Protein AF-A0A6G2D8R1-F1 (afdb_monomer)

Sequence (78 aa):
EGEIEFHDIRDVSDDEFKKLRGKVDVICGGFPCQAFSIAGRRLGFEDTRGTLFFEIARAAKQIQPRFLFLENVKGLLN

Mean predicted aligned error: 6.71 Å

Secondary structure (DSSP, 8-state):
------S-GGG--HHHHHTTTTT-SEEEEE--GGGTSTTTT--GGGSTTTTHHHHHHHHHHHH--SEEEEE--GGGG-

Structure (mmCIF, N/CA/C/O backbone):
data_AF-A0A6G2D8R1-F1
#
_entry.id   AF-A0A6G2D8R1-F1
#
loop_
_atom_site.group_PDB
_atom_site.id
_atom_site.type_symbol
_atom_site.label_atom_id
_atom_site.label_alt_id
_atom_site.label_comp_id
_atom_site.label_asym_id
_atom_site.label_entity_id
_atom_site.label_seq_id
_atom_site.pdbx_PDB_ins_code
_atom_site.Cartn_x
_atom_site.Cartn_y
_atom_site.Cartn_z
_atom_site.occupancy
_atom_site.B_iso_or_equiv
_atom_site.auth_seq_id
_atom_site.auth_comp_id
_atom_site.auth_asym_id
_atom_site.auth_atom_id
_atom_site.pdbx_PDB_model_num
ATOM 1 N N . GLU A 1 1 ? -16.868 13.891 0.838 1.00 54.72 1 GLU A N 1
ATOM 2 C CA . GLU A 1 1 ? -16.680 13.613 2.279 1.00 54.72 1 GLU A CA 1
ATOM 3 C C . GLU A 1 1 ? -16.260 12.164 2.439 1.00 54.72 1 GLU A C 1
ATOM 5 O O . GLU A 1 1 ? -16.861 11.315 1.796 1.00 54.72 1 GLU A O 1
ATOM 10 N N . GLY A 1 2 ? -15.229 11.889 3.242 1.00 83.50 2 GLY A N 1
ATOM 11 C CA . GLY A 1 2 ? -14.776 10.520 3.531 1.00 83.50 2 GLY A CA 1
ATOM 12 C C . GLY A 1 2 ? -13.493 10.064 2.828 1.00 83.50 2 GLY A C 1
ATOM 13 O O . GLY A 1 2 ? -13.057 8.945 3.074 1.00 83.50 2 GLY A O 1
ATOM 14 N N . GLU A 1 3 ? -12.863 10.906 2.006 1.00 86.81 3 GLU A N 1
ATOM 15 C CA . GLU A 1 3 ? -11.546 10.619 1.424 1.00 86.81 3 GLU A CA 1
ATOM 16 C C . GLU A 1 3 ? -10.430 11.187 2.308 1.00 86.81 3 GLU A C 1
ATOM 18 O O . GLU A 1 3 ? -10.526 12.313 2.800 1.00 86.81 3 GLU A O 1
ATOM 23 N N . ILE A 1 4 ? -9.383 10.388 2.521 1.00 90.44 4 ILE A N 1
ATOM 24 C CA . ILE A 1 4 ? -8.168 10.770 3.245 1.00 90.44 4 ILE A CA 1
ATOM 25 C C . ILE A 1 4 ? -7.001 10.591 2.278 1.00 90.44 4 ILE A C 1
ATOM 27 O O . ILE A 1 4 ? -6.827 9.507 1.720 1.00 90.44 4 ILE A O 1
ATOM 31 N N . GLU A 1 5 ? -6.198 11.635 2.102 1.00 92.94 5 GLU A N 1
ATOM 32 C CA . GLU A 1 5 ? -5.003 11.608 1.262 1.00 92.94 5 GLU A CA 1
ATOM 33 C C . GLU A 1 5 ? -3.745 11.675 2.133 1.00 92.94 5 GLU A C 1
ATOM 35 O O . GLU A 1 5 ? -3.633 12.521 3.018 1.00 92.94 5 GLU A O 1
ATOM 40 N N . PHE A 1 6 ? -2.796 10.774 1.871 1.00 91.69 6 PHE A N 1
ATOM 41 C CA . PHE A 1 6 ? -1.511 10.698 2.575 1.00 91.69 6 PHE A CA 1
ATOM 42 C C . PHE A 1 6 ? -0.306 11.069 1.691 1.00 91.69 6 PHE A C 1
ATOM 44 O O . PHE A 1 6 ? 0.828 11.035 2.158 1.00 91.69 6 PHE A O 1
ATOM 51 N N . HIS A 1 7 ? -0.539 11.419 0.422 1.00 93.38 7 HIS A N 1
ATOM 52 C CA . HIS A 1 7 ? 0.487 11.655 -0.598 1.00 93.38 7 HIS A CA 1
ATOM 53 C C . HIS A 1 7 ? 1.446 10.463 -0.792 1.00 93.38 7 HIS A C 1
ATOM 55 O O . HIS A 1 7 ? 1.070 9.476 -1.425 1.00 93.38 7 HIS A O 1
ATOM 61 N N . ASP A 1 8 ? 2.684 10.546 -0.295 1.00 93.50 8 ASP A N 1
ATOM 62 C CA . ASP A 1 8 ? 3.700 9.512 -0.483 1.00 93.50 8 ASP A CA 1
ATOM 63 C C . ASP A 1 8 ? 3.553 8.395 0.555 1.00 93.50 8 ASP A C 1
ATOM 65 O O . ASP A 1 8 ? 3.687 8.604 1.759 1.00 93.50 8 ASP A O 1
ATOM 69 N N . ILE A 1 9 ? 3.327 7.170 0.080 1.00 94.31 9 ILE A N 1
ATOM 70 C CA . ILE A 1 9 ? 3.166 5.989 0.936 1.00 94.31 9 ILE A CA 1
ATOM 71 C C . ILE A 1 9 ? 4.396 5.716 1.822 1.00 94.31 9 ILE A C 1
ATOM 73 O O . ILE A 1 9 ? 4.257 5.121 2.892 1.00 94.31 9 ILE A O 1
ATOM 77 N N . ARG A 1 10 ? 5.586 6.177 1.412 1.00 92.56 10 ARG A N 1
ATOM 78 C CA . ARG A 1 10 ? 6.839 6.023 2.169 1.00 92.56 10 ARG A CA 1
ATOM 79 C C . ARG A 1 10 ? 6.857 6.857 3.447 1.00 92.56 10 ARG A C 1
ATOM 81 O O . ARG A 1 10 ? 7.511 6.467 4.409 1.00 92.56 10 ARG A O 1
ATOM 88 N N . ASP A 1 11 ? 6.111 7.957 3.468 1.00 95.56 11 ASP A N 1
ATOM 89 C CA . ASP A 1 11 ? 6.054 8.874 4.608 1.00 95.56 11 ASP A CA 1
ATOM 90 C C . ASP A 1 11 ? 4.955 8.483 5.611 1.00 95.56 11 ASP A C 1
ATOM 92 O O . ASP A 1 11 ? 4.889 9.008 6.725 1.00 95.56 11 ASP A O 1
ATOM 96 N N . VAL A 1 12 ? 4.097 7.520 5.254 1.00 95.94 12 VAL A N 1
ATOM 97 C CA . VAL A 1 12 ? 3.016 7.053 6.126 1.00 95.94 12 VAL A CA 1
ATOM 98 C C . VAL A 1 12 ? 3.563 6.095 7.174 1.00 95.94 12 VAL A C 1
ATOM 100 O O . VAL A 1 12 ? 4.079 5.020 6.859 1.00 95.94 12 VAL A O 1
ATOM 103 N N . SER A 1 13 ? 3.428 6.456 8.447 1.00 96.88 13 SER A N 1
ATOM 104 C CA . SER A 1 13 ? 3.902 5.619 9.548 1.00 96.88 13 SER A CA 1
ATOM 105 C C . SER A 1 13 ? 3.053 4.353 9.722 1.00 96.88 13 SER A C 1
ATOM 107 O O . SER A 1 13 ? 1.877 4.292 9.355 1.00 96.88 13 SER A O 1
ATOM 109 N N . ASP A 1 14 ? 3.637 3.332 10.348 1.00 97.81 14 ASP A N 1
ATOM 110 C CA . ASP A 1 14 ? 2.907 2.110 10.698 1.00 97.81 14 ASP A CA 1
ATOM 111 C C . ASP A 1 14 ? 1.701 2.385 11.609 1.00 97.81 14 ASP A C 1
ATOM 113 O O . ASP A 1 14 ? 0.695 1.680 11.529 1.00 97.81 14 ASP A O 1
ATOM 117 N N . ASP A 1 15 ? 1.781 3.400 12.471 1.00 97.69 15 ASP A N 1
ATOM 118 C CA . ASP A 1 15 ? 0.691 3.745 13.382 1.00 97.69 15 ASP A CA 1
ATOM 119 C C . ASP A 1 15 ? -0.475 4.415 12.655 1.00 97.69 15 ASP A C 1
ATOM 121 O O . ASP A 1 15 ? -1.627 4.125 12.983 1.00 97.69 15 ASP A O 1
ATOM 125 N N . GLU A 1 16 ? -0.214 5.218 11.617 1.00 97.00 16 GLU A N 1
ATOM 126 C CA . GLU A 1 16 ? -1.278 5.716 10.737 1.00 97.00 16 GLU A CA 1
ATOM 127 C C . GLU A 1 16 ? -1.998 4.559 10.037 1.00 97.00 16 GLU A C 1
ATOM 129 O O . GLU A 1 16 ? -3.228 4.487 10.060 1.00 97.00 16 GLU A O 1
ATOM 134 N N . PHE A 1 17 ? -1.260 3.578 9.512 1.00 97.19 17 PHE A N 1
ATOM 135 C CA . PHE A 1 17 ? -1.877 2.398 8.905 1.00 97.19 17 PHE A CA 1
ATOM 136 C C . PHE A 1 17 ? -2.684 1.557 9.899 1.00 97.19 17 PHE A C 1
ATOM 138 O O . PHE A 1 17 ? -3.785 1.104 9.580 1.00 97.19 17 PHE A O 1
ATOM 145 N N . LYS A 1 18 ? -2.200 1.365 11.130 1.00 97.38 18 LYS A N 1
ATOM 146 C CA . LYS A 1 18 ? -2.947 0.613 12.154 1.00 97.38 18 LYS A CA 1
ATOM 147 C C . LYS A 1 18 ? -4.290 1.257 12.498 1.00 97.38 18 LYS A C 1
ATOM 149 O O . LYS A 1 18 ? -5.226 0.523 12.806 1.00 97.38 18 LYS A O 1
ATOM 154 N N . LYS A 1 19 ? -4.435 2.586 12.409 1.00 96.56 19 LYS A N 1
ATOM 155 C CA . LYS A 1 19 ? -5.728 3.268 12.644 1.00 96.56 19 LYS A CA 1
ATOM 156 C C . LYS A 1 19 ? -6.821 2.849 11.653 1.00 96.56 19 LYS A C 1
ATOM 158 O O . LYS A 1 19 ? -8.009 3.026 11.953 1.00 96.56 19 LYS A O 1
ATOM 163 N N . LEU A 1 20 ? -6.428 2.309 10.497 1.00 95.44 20 LEU A N 1
ATOM 164 C CA . LEU A 1 20 ? -7.311 1.797 9.447 1.00 95.44 20 LEU A CA 1
ATOM 165 C C . LEU A 1 20 ? -7.639 0.303 9.615 1.00 95.44 20 LEU A C 1
ATOM 167 O O . LEU A 1 20 ? -8.504 -0.222 8.910 1.00 95.44 20 LEU A O 1
ATOM 171 N N . ARG A 1 21 ? -6.989 -0.395 10.554 1.00 96.69 21 ARG A N 1
ATOM 172 C CA . ARG A 1 21 ? -7.238 -1.817 10.805 1.00 96.69 21 ARG A CA 1
ATOM 173 C C . ARG A 1 21 ? -8.694 -2.060 11.195 1.00 96.69 21 ARG A C 1
ATOM 175 O O . ARG A 1 21 ? -9.239 -1.377 12.059 1.00 96.69 21 ARG A O 1
ATOM 182 N N . GLY A 1 22 ? -9.312 -3.049 10.551 1.00 96.00 22 GLY A N 1
ATOM 183 C CA . GLY A 1 22 ? -10.728 -3.380 10.745 1.00 96.00 22 GLY A CA 1
ATOM 184 C C . GLY A 1 22 ? -11.710 -2.384 10.116 1.00 96.00 22 GLY A C 1
ATOM 185 O O . GLY A 1 22 ? -12.911 -2.547 10.297 1.00 96.00 22 GLY A O 1
ATOM 186 N N . LYS A 1 23 ? -11.221 -1.368 9.389 1.00 95.56 23 LYS A N 1
ATOM 187 C CA . LYS A 1 23 ? -12.041 -0.383 8.658 1.00 95.56 23 LYS A CA 1
ATOM 188 C C . LYS A 1 23 ? -11.888 -0.474 7.140 1.00 95.56 23 LYS A C 1
ATOM 190 O O . LYS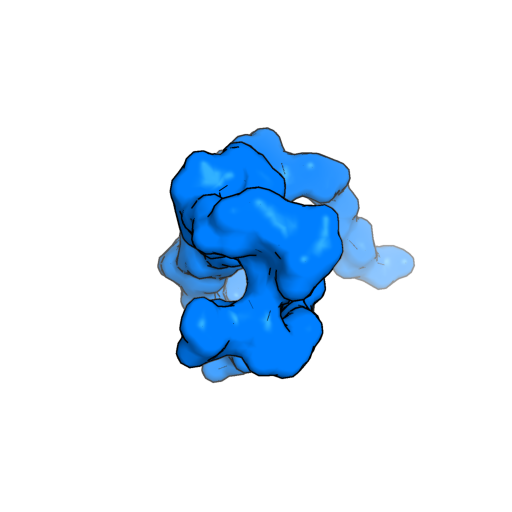 A 1 23 ? -12.659 0.144 6.418 1.00 95.56 23 LYS A O 1
ATOM 195 N N . VAL A 1 24 ? -10.876 -1.199 6.664 1.00 96.44 24 VAL A N 1
ATOM 196 C CA . VAL A 1 24 ? -10.559 -1.348 5.240 1.00 96.44 24 VAL A CA 1
ATOM 197 C C . VAL A 1 24 ? -10.782 -2.797 4.831 1.00 96.44 24 VAL A C 1
ATOM 199 O O . VAL A 1 24 ? -10.078 -3.693 5.296 1.00 96.44 24 VAL A O 1
ATOM 202 N N . ASP A 1 25 ? -11.737 -3.028 3.935 1.00 97.75 25 ASP A N 1
ATOM 203 C CA . ASP A 1 25 ? -11.986 -4.356 3.369 1.00 97.75 25 ASP A CA 1
ATOM 204 C C . ASP A 1 25 ? -11.015 -4.702 2.231 1.00 97.75 25 ASP A C 1
ATOM 206 O O . ASP A 1 25 ? -10.622 -5.862 2.088 1.00 97.75 25 ASP A O 1
ATOM 210 N N . VAL A 1 26 ? -10.613 -3.710 1.430 1.00 97.75 26 VAL A N 1
ATOM 211 C CA . VAL A 1 26 ? -9.829 -3.907 0.202 1.00 97.75 26 VAL A CA 1
ATOM 212 C C . VAL A 1 26 ? -8.706 -2.880 0.106 1.00 97.75 26 VAL A C 1
ATOM 214 O O . VAL A 1 26 ? -8.935 -1.690 0.307 1.00 97.75 26 VAL A O 1
ATOM 217 N N . ILE A 1 27 ? -7.507 -3.334 -0.263 1.00 97.56 27 ILE A N 1
ATOM 218 C CA . ILE A 1 27 ? -6.438 -2.468 -0.774 1.00 97.56 27 ILE A CA 1
ATOM 219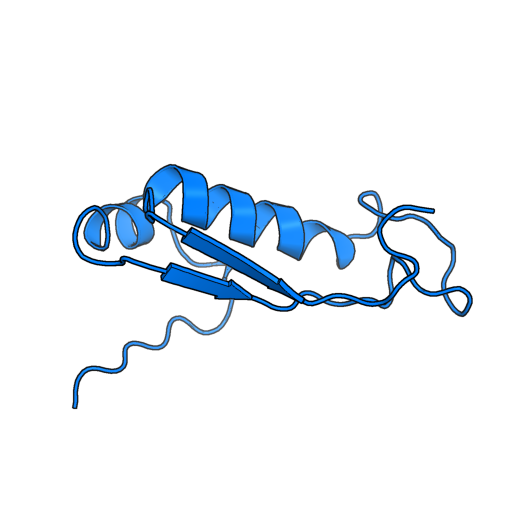 C C . ILE A 1 27 ? -6.318 -2.688 -2.282 1.00 97.56 27 ILE A C 1
ATOM 221 O O . ILE A 1 27 ? -6.056 -3.807 -2.725 1.00 97.56 27 ILE A O 1
ATOM 225 N N . CYS A 1 28 ? -6.471 -1.615 -3.054 1.00 96.69 28 CYS A N 1
ATOM 226 C CA . CYS A 1 28 ? -6.205 -1.590 -4.490 1.00 96.69 28 CYS A CA 1
ATOM 227 C C . CYS A 1 28 ? -4.920 -0.796 -4.745 1.00 96.69 28 CYS A C 1
ATOM 229 O O . CYS A 1 28 ? -4.784 0.310 -4.224 1.00 96.69 28 CYS A O 1
ATOM 231 N N . GLY A 1 29 ? -3.984 -1.327 -5.533 1.00 92.56 29 GLY A N 1
ATOM 232 C CA . GLY A 1 29 ? -2.713 -0.643 -5.780 1.00 92.56 29 GLY A CA 1
ATOM 233 C C . GLY A 1 29 ? -2.082 -0.981 -7.124 1.00 92.56 29 GLY A C 1
ATOM 234 O O . GLY A 1 29 ? -2.068 -2.133 -7.540 1.00 92.56 29 GLY A O 1
ATOM 235 N N . GLY A 1 30 ? -1.517 0.029 -7.777 1.00 89.88 30 GLY A N 1
ATOM 236 C CA . GLY A 1 30 ? -0.553 -0.129 -8.863 1.00 89.88 30 GLY A CA 1
ATOM 237 C C . GLY A 1 30 ? 0.784 0.450 -8.415 1.00 89.88 30 GLY A C 1
ATOM 238 O O . GLY A 1 30 ? 0.815 1.409 -7.644 1.00 89.88 30 GLY A O 1
ATOM 239 N N . PHE A 1 31 ? 1.895 -0.136 -8.855 1.00 87.62 31 PHE A N 1
ATOM 240 C CA . PHE A 1 31 ? 3.233 0.335 -8.488 1.00 87.62 31 PHE A CA 1
ATOM 241 C C . PHE A 1 31 ? 4.133 0.465 -9.723 1.00 87.62 31 PHE A C 1
ATOM 243 O O . PHE A 1 31 ? 3.922 -0.251 -10.706 1.00 87.62 31 PHE A O 1
ATOM 250 N N . PRO A 1 32 ? 5.119 1.386 -9.711 1.00 79.44 32 PRO A N 1
ATOM 251 C CA . PRO A 1 32 ? 5.893 1.739 -10.898 1.00 79.44 32 PRO A CA 1
ATOM 252 C C . PRO A 1 32 ? 6.519 0.513 -11.583 1.00 79.44 32 PRO A C 1
ATOM 254 O O . PRO A 1 32 ? 7.325 -0.216 -11.003 1.00 79.44 32 PRO A O 1
ATOM 257 N N . CYS A 1 33 ? 6.150 0.284 -12.845 1.00 66.06 33 CYS A N 1
ATOM 258 C CA . CYS A 1 33 ? 6.560 -0.884 -13.625 1.00 66.06 33 CYS A CA 1
ATOM 259 C C . CYS A 1 33 ? 7.9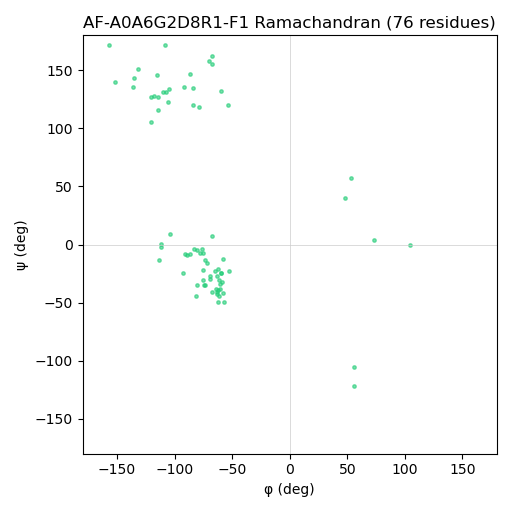47 -0.739 -14.278 1.00 66.06 33 CYS A C 1
ATOM 261 O O . CYS A 1 33 ? 8.442 -1.679 -14.898 1.00 66.06 33 CYS A O 1
ATOM 263 N N . GLN A 1 34 ? 8.598 0.425 -14.159 1.00 58.44 34 GLN A N 1
ATOM 264 C CA . GLN A 1 34 ? 9.863 0.744 -14.835 1.00 58.44 34 GLN A CA 1
ATOM 265 C C . GLN A 1 34 ? 11.015 -0.170 -14.392 1.00 58.44 34 GLN A C 1
ATOM 267 O O . GLN A 1 34 ? 11.937 -0.402 -15.172 1.00 58.44 34 GLN A O 1
ATOM 272 N N . ALA A 1 35 ? 10.952 -0.711 -13.172 1.00 56.72 35 ALA A N 1
ATOM 273 C CA . ALA A 1 35 ? 11.908 -1.700 -12.675 1.00 56.72 35 ALA A CA 1
ATOM 274 C C . ALA A 1 35 ? 11.693 -3.113 -13.267 1.00 56.72 35 ALA A C 1
ATOM 276 O O . ALA A 1 35 ? 12.632 -3.908 -13.322 1.00 56.72 35 ALA A O 1
ATOM 277 N N . PHE A 1 36 ? 10.477 -3.396 -13.753 1.00 56.78 36 PHE A N 1
ATOM 278 C CA . PHE A 1 36 ? 10.004 -4.707 -14.227 1.00 56.78 36 PHE A CA 1
ATOM 279 C C . PHE A 1 36 ? 9.749 -4.756 -15.751 1.00 56.78 36 PHE A C 1
ATOM 281 O O . PHE A 1 36 ? 9.378 -5.790 -16.304 1.00 56.78 36 PHE A O 1
ATOM 288 N N . SER A 1 37 ? 9.931 -3.636 -16.458 1.00 49.94 37 SER A N 1
ATOM 289 C CA . SER A 1 37 ? 9.743 -3.527 -17.909 1.00 49.94 37 SER A CA 1
ATOM 290 C C . SER A 1 37 ? 11.007 -3.912 -18.690 1.00 49.94 37 SER A C 1
ATOM 292 O O . SER A 1 37 ? 12.126 -3.625 -18.271 1.00 49.94 37 SER A O 1
ATOM 294 N N . ILE A 1 38 ? 10.821 -4.499 -19.880 1.00 49.38 38 ILE A N 1
ATOM 295 C CA . ILE A 1 38 ? 11.878 -4.882 -20.842 1.00 49.38 38 ILE A CA 1
ATOM 296 C C . ILE A 1 38 ? 12.715 -3.669 -21.298 1.00 49.38 38 ILE A C 1
ATOM 298 O O . ILE A 1 38 ? 13.871 -3.832 -21.672 1.00 49.38 38 ILE A O 1
ATOM 302 N N . ALA A 1 39 ? 12.158 -2.455 -21.229 1.00 50.66 39 ALA A N 1
ATOM 303 C CA . ALA A 1 39 ? 12.866 -1.209 -21.533 1.00 50.66 39 ALA A CA 1
ATOM 304 C C . ALA A 1 39 ? 13.746 -0.687 -20.370 1.00 50.66 39 ALA A C 1
ATOM 306 O O . ALA A 1 39 ? 14.445 0.311 -20.533 1.00 50.66 39 ALA A O 1
ATOM 307 N N . GLY A 1 40 ? 13.706 -1.332 -19.196 1.00 52.88 40 GLY A N 1
ATOM 308 C CA . GLY A 1 40 ? 14.537 -1.037 -18.023 1.00 52.88 40 GLY A CA 1
ATOM 309 C C . GLY A 1 40 ? 15.609 -2.107 -17.773 1.00 52.88 40 GLY A C 1
ATOM 310 O O . GLY A 1 40 ? 15.605 -3.171 -18.384 1.00 52.88 40 GLY A O 1
ATOM 311 N N . ARG A 1 41 ? 16.531 -1.854 -16.830 1.00 52.19 41 ARG A N 1
ATOM 312 C CA . ARG A 1 41 ? 17.664 -2.752 -16.497 1.00 52.19 41 ARG A CA 1
ATOM 313 C C . ARG A 1 41 ? 17.271 -4.091 -15.835 1.00 52.19 41 ARG A C 1
ATOM 315 O O . ARG A 1 41 ? 18.166 -4.810 -15.411 1.00 52.19 41 ARG A O 1
ATOM 322 N N . ARG A 1 42 ? 15.972 -4.423 -15.735 1.00 53.94 42 ARG A N 1
ATOM 323 C CA . ARG A 1 42 ? 15.441 -5.633 -15.066 1.00 53.94 42 ARG A CA 1
ATOM 324 C C . ARG A 1 42 ? 16.038 -5.876 -13.672 1.00 53.94 42 ARG A C 1
ATOM 326 O O . ARG A 1 42 ? 16.327 -7.004 -13.300 1.00 53.94 42 ARG A O 1
ATOM 333 N N . LEU A 1 43 ? 16.228 -4.809 -12.901 1.00 56.59 43 LEU A N 1
ATOM 334 C CA . LEU A 1 43 ? 16.706 -4.925 -11.520 1.00 56.59 43 LEU A CA 1
ATOM 335 C C . LEU A 1 43 ? 15.577 -5.348 -10.561 1.00 56.59 43 LEU A C 1
ATOM 337 O O . LEU A 1 43 ? 15.840 -5.639 -9.401 1.00 56.59 43 LEU A O 1
ATOM 341 N N . GLY A 1 44 ? 14.322 -5.401 -11.031 1.00 59.75 44 GLY A N 1
ATOM 342 C CA . GLY A 1 44 ? 13.189 -5.904 -10.258 1.00 59.75 44 GLY A CA 1
ATOM 343 C C . GLY A 1 44 ? 13.032 -5.162 -8.930 1.00 59.75 44 GLY A C 1
ATOM 344 O O . GLY A 1 44 ? 12.903 -3.940 -8.899 1.00 59.75 44 GLY A O 1
ATOM 345 N N . PHE A 1 45 ? 13.078 -5.902 -7.826 1.00 58.44 45 PHE A N 1
ATOM 346 C CA . PHE A 1 45 ? 12.986 -5.350 -6.472 1.00 58.44 45 PHE A CA 1
ATOM 347 C C . PHE A 1 45 ? 14.266 -4.653 -5.976 1.00 58.44 45 PHE A C 1
ATOM 349 O O . PHE A 1 45 ? 14.229 -4.025 -4.922 1.00 58.44 45 PHE A O 1
ATOM 356 N N . GLU A 1 46 ? 15.375 -4.733 -6.716 1.00 56.56 46 GLU A N 1
ATOM 357 C CA . GLU A 1 46 ? 16.640 -4.067 -6.372 1.00 56.56 46 GLU A CA 1
ATOM 358 C C . GLU A 1 46 ? 16.721 -2.614 -6.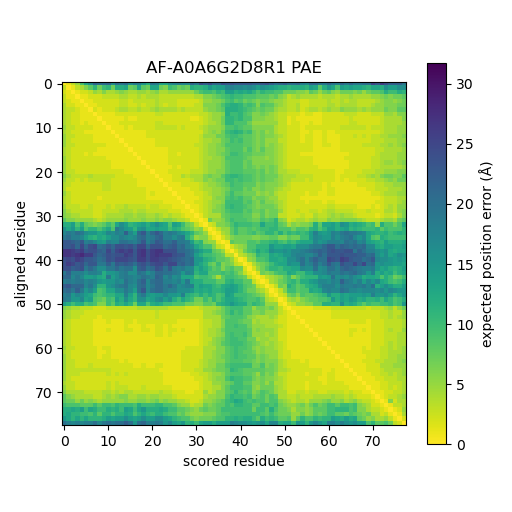886 1.00 56.56 46 GLU A C 1
ATOM 360 O O . GLU A 1 46 ? 17.631 -1.871 -6.519 1.00 56.56 46 GLU A O 1
ATOM 365 N N . ASP A 1 47 ? 15.764 -2.168 -7.710 1.00 60.03 47 ASP A N 1
ATOM 366 C CA . ASP A 1 47 ? 15.605 -0.752 -8.074 1.00 60.03 47 ASP A CA 1
ATOM 367 C C . ASP A 1 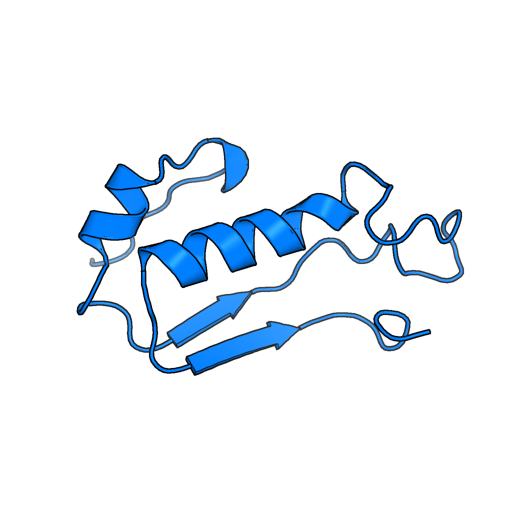47 ? 14.779 -0.032 -6.994 1.00 60.03 47 ASP A C 1
ATOM 369 O O . ASP A 1 47 ? 13.711 -0.504 -6.601 1.00 60.03 47 ASP A O 1
ATOM 373 N N . THR A 1 48 ? 15.215 1.156 -6.564 1.00 58.34 48 THR A N 1
ATOM 374 C CA . THR A 1 48 ? 14.523 1.988 -5.558 1.00 58.34 48 THR A CA 1
ATOM 375 C C . THR A 1 48 ? 13.090 2.366 -5.935 1.00 58.34 48 THR A C 1
ATOM 377 O O . THR A 1 48 ? 12.351 2.850 -5.084 1.00 58.34 48 THR A O 1
ATOM 380 N N . ARG A 1 49 ? 12.677 2.160 -7.190 1.00 58.72 49 ARG A N 1
ATOM 381 C CA . ARG A 1 49 ? 11.298 2.354 -7.667 1.00 58.72 49 ARG A CA 1
ATOM 382 C C . ARG A 1 49 ? 10.450 1.080 -7.603 1.00 58.72 49 ARG A C 1
ATOM 384 O O . ARG A 1 49 ? 9.231 1.178 -7.500 1.00 58.72 49 ARG A O 1
ATOM 391 N N . GLY A 1 50 ? 11.079 -0.099 -7.630 1.00 58.75 50 GLY A N 1
ATOM 392 C CA . GLY A 1 50 ? 10.421 -1.393 -7.415 1.00 58.75 50 GLY A CA 1
ATOM 393 C C . GLY A 1 50 ? 10.050 -1.639 -5.947 1.00 58.75 50 GLY A C 1
ATOM 394 O O . GLY A 1 50 ? 9.234 -2.510 -5.650 1.00 58.75 50 GLY A O 1
ATOM 395 N N . THR A 1 51 ? 10.586 -0.831 -5.028 1.00 70.38 51 THR A N 1
ATOM 396 C CA . THR A 1 51 ? 10.347 -0.943 -3.583 1.00 70.38 51 THR A CA 1
ATOM 397 C C . THR A 1 51 ? 8.950 -0.508 -3.145 1.00 70.38 51 THR A C 1
ATOM 399 O O . THR A 1 51 ? 8.518 -0.893 -2.063 1.00 70.38 51 THR A O 1
ATOM 402 N N . LEU A 1 52 ? 8.195 0.222 -3.977 1.00 85.88 52 LEU A N 1
ATOM 403 C CA . LEU A 1 52 ? 6.829 0.633 -3.627 1.00 85.88 52 LEU A CA 1
ATOM 404 C C . LEU A 1 52 ? 5.866 -0.554 -3.483 1.00 85.88 52 LEU A C 1
ATOM 406 O O . LEU A 1 52 ? 4.891 -0.459 -2.741 1.00 85.88 52 LEU A O 1
ATOM 410 N N . PHE A 1 53 ? 6.168 -1.701 -4.098 1.00 88.00 53 PHE A N 1
ATOM 411 C CA . PHE A 1 53 ? 5.473 -2.949 -3.780 1.00 88.00 53 PHE A CA 1
ATOM 412 C C . PHE A 1 53 ? 5.603 -3.312 -2.293 1.00 88.00 53 PHE A C 1
ATOM 414 O O . PHE A 1 53 ? 4.622 -3.712 -1.665 1.00 88.00 53 PHE A O 1
ATOM 421 N N . PHE A 1 54 ? 6.793 -3.141 -1.708 1.00 88.31 54 PHE A N 1
ATOM 422 C CA . PHE A 1 54 ? 7.016 -3.423 -0.292 1.00 88.31 54 PHE A CA 1
ATOM 423 C C . PHE A 1 54 ? 6.306 -2.425 0.616 1.00 88.31 54 PHE A C 1
ATOM 425 O O . PHE A 1 54 ? 5.870 -2.821 1.692 1.00 88.31 54 PHE A O 1
ATOM 432 N N . GLU A 1 55 ? 6.105 -1.182 0.181 1.00 93.94 55 GLU A N 1
ATOM 433 C CA . GLU A 1 55 ? 5.275 -0.225 0.919 1.00 93.94 55 GLU A CA 1
ATOM 434 C C . GLU A 1 55 ? 3.799 -0.632 0.917 1.00 93.94 55 GLU A C 1
ATOM 436 O O . GLU A 1 55 ? 3.147 -0.600 1.960 1.00 93.94 55 GLU A O 1
ATOM 441 N N . ILE A 1 56 ? 3.278 -1.123 -0.213 1.00 94.56 56 ILE A N 1
ATOM 442 C CA . ILE A 1 56 ? 1.925 -1.697 -0.265 1.00 94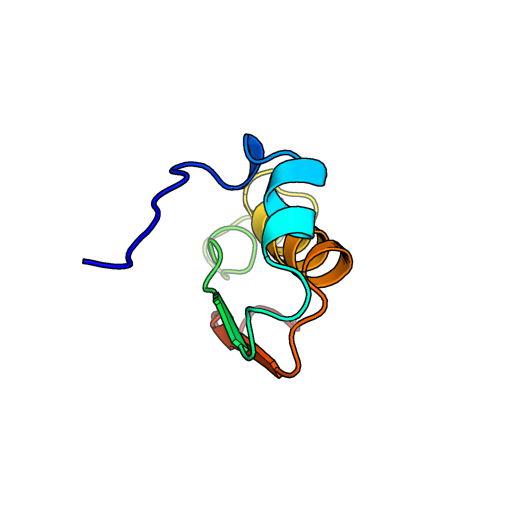.56 56 ILE A CA 1
ATOM 443 C C . ILE A 1 56 ? 1.836 -2.937 0.640 1.00 94.56 56 ILE A C 1
ATOM 445 O O . ILE A 1 56 ? 0.872 -3.090 1.393 1.00 94.56 56 ILE A O 1
ATOM 449 N N . ALA A 1 57 ? 2.852 -3.806 0.628 1.00 94.31 57 ALA A N 1
ATOM 450 C CA . ALA A 1 57 ? 2.913 -4.967 1.514 1.00 94.31 57 ALA A CA 1
ATOM 451 C C . ALA A 1 57 ? 3.006 -4.564 3.000 1.00 94.31 57 ALA A C 1
ATOM 453 O O . ALA A 1 57 ? 2.359 -5.187 3.847 1.00 94.31 57 ALA A O 1
ATOM 454 N N . ARG A 1 58 ? 3.754 -3.500 3.327 1.00 96.12 58 ARG A N 1
ATOM 455 C CA . ARG A 1 58 ? 3.840 -2.913 4.672 1.00 96.12 58 ARG A CA 1
ATOM 456 C C . ARG A 1 58 ? 2.477 -2.395 5.115 1.00 96.12 58 ARG A C 1
ATOM 458 O O . ARG A 1 58 ? 2.012 -2.776 6.189 1.00 96.12 58 ARG A O 1
ATOM 465 N N . ALA A 1 59 ? 1.799 -1.622 4.269 1.00 97.12 59 ALA A N 1
ATOM 466 C CA . ALA A 1 59 ? 0.445 -1.147 4.528 1.00 97.12 59 ALA A CA 1
ATOM 467 C C . ALA A 1 59 ? -0.516 -2.321 4.770 1.00 97.12 59 ALA A C 1
ATOM 469 O O . ALA A 1 59 ? -1.185 -2.368 5.798 1.00 97.12 59 ALA A O 1
ATOM 470 N N . ALA A 1 60 ? -0.520 -3.337 3.902 1.00 97.62 60 ALA A N 1
ATOM 471 C CA . ALA A 1 60 ? -1.363 -4.522 4.060 1.00 97.62 60 ALA A CA 1
ATOM 472 C C . ALA A 1 60 ? -1.074 -5.300 5.356 1.00 97.62 60 ALA A C 1
ATOM 474 O O . ALA A 1 60 ? -1.998 -5.765 6.030 1.00 97.62 60 ALA A O 1
ATOM 475 N N . LYS A 1 61 ? 0.196 -5.401 5.765 1.00 97.81 61 LYS A N 1
ATOM 476 C CA . LYS A 1 61 ? 0.583 -6.022 7.039 1.00 97.81 61 LYS A CA 1
ATOM 477 C C . LYS A 1 61 ? 0.006 -5.272 8.243 1.00 97.81 61 LYS A C 1
ATOM 479 O O . LYS A 1 61 ? -0.432 -5.907 9.201 1.00 97.81 61 LYS A O 1
ATOM 484 N N . GLN A 1 62 ? -0.021 -3.941 8.208 1.00 98.19 62 GLN A N 1
ATOM 485 C CA . GLN A 1 62 ? -0.547 -3.137 9.315 1.00 98.19 62 GLN A CA 1
ATOM 486 C C . GLN A 1 62 ? -2.081 -3.038 9.299 1.00 98.19 62 GLN A C 1
ATOM 488 O O . GLN A 1 62 ? -2.709 -3.226 10.346 1.00 98.19 62 GLN A O 1
ATOM 493 N N . ILE A 1 63 ? -2.676 -2.808 8.127 1.00 97.81 63 ILE A N 1
ATOM 494 C CA . ILE A 1 63 ? -4.120 -2.616 7.917 1.00 97.81 63 ILE A CA 1
ATOM 495 C C . ILE A 1 63 ? -4.886 -3.943 8.016 1.00 97.81 63 ILE A C 1
ATOM 497 O O . ILE A 1 63 ? -5.995 -3.962 8.542 1.00 97.81 63 ILE A O 1
ATOM 501 N N . GLN A 1 64 ? -4.288 -5.054 7.572 1.00 97.94 64 GLN A N 1
ATOM 502 C CA . GLN A 1 64 ? -4.919 -6.381 7.510 1.00 97.94 64 GLN A CA 1
ATOM 503 C C . GLN A 1 64 ? -6.266 -6.370 6.756 1.00 97.94 64 GLN A C 1
ATOM 505 O O . GLN A 1 64 ? -7.289 -6.754 7.328 1.00 97.94 64 GL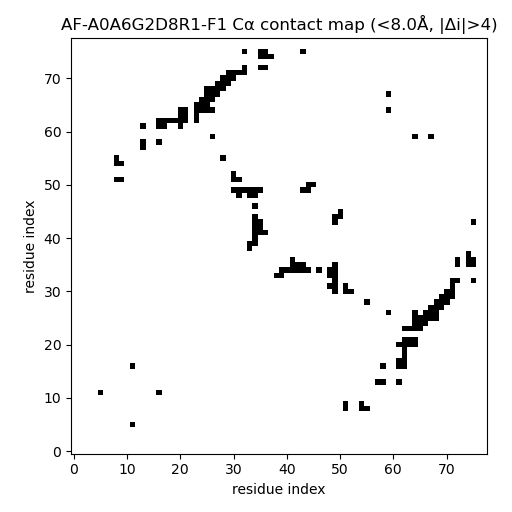N A O 1
ATOM 510 N N . PRO A 1 65 ? -6.293 -5.915 5.486 1.00 97.94 65 PRO A N 1
ATOM 511 C CA . PRO A 1 65 ? -7.511 -5.951 4.684 1.00 97.94 65 PRO A CA 1
ATOM 512 C C . PRO A 1 65 ? -7.907 -7.397 4.359 1.00 97.94 65 PRO A C 1
ATOM 514 O O . PRO A 1 65 ? -7.084 -8.314 4.400 1.00 97.94 65 PRO A O 1
ATOM 517 N N . ARG A 1 66 ? -9.164 -7.601 3.962 1.00 97.62 66 ARG A N 1
ATOM 518 C CA . ARG A 1 66 ? -9.658 -8.915 3.522 1.00 97.62 66 ARG A CA 1
ATOM 519 C C . ARG A 1 66 ? -9.173 -9.269 2.119 1.00 97.62 66 ARG A C 1
ATOM 521 O O . ARG A 1 66 ? -8.994 -10.446 1.821 1.00 97.62 66 ARG A O 1
ATOM 528 N N . PHE A 1 67 ? -8.961 -8.261 1.273 1.00 97.56 67 PHE A N 1
ATOM 529 C CA . PHE A 1 67 ? -8.555 -8.441 -0.116 1.00 97.56 67 PHE A CA 1
ATOM 530 C C . PHE A 1 67 ? -7.436 -7.475 -0.513 1.00 97.56 67 PHE A C 1
ATOM 532 O O . PHE A 1 67 ? -7.420 -6.312 -0.105 1.00 97.56 67 PHE A O 1
ATOM 539 N N . LEU A 1 68 ? -6.521 -7.963 -1.352 1.00 97.06 68 LEU A N 1
ATOM 540 C CA . LEU A 1 68 ? -5.547 -7.148 -2.073 1.00 97.06 68 LEU A CA 1
ATOM 541 C C . LEU A 1 68 ? -5.791 -7.314 -3.573 1.00 97.06 68 LEU A C 1
ATOM 543 O O . LEU A 1 68 ? -5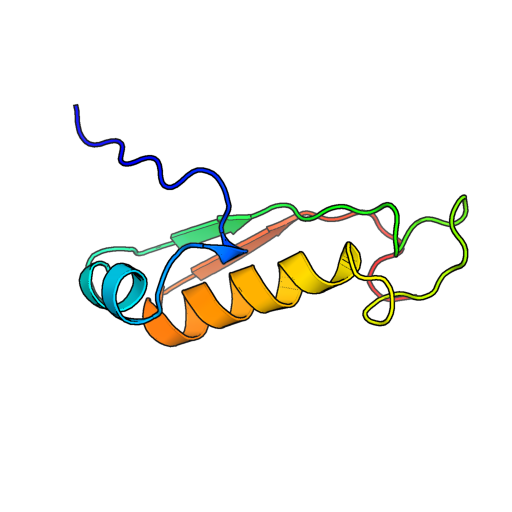.819 -8.438 -4.074 1.00 97.06 68 LEU A O 1
ATOM 547 N N . PHE A 1 69 ? -5.922 -6.199 -4.282 1.00 96.00 69 PHE A N 1
ATOM 548 C CA . PHE A 1 69 ? -6.001 -6.156 -5.736 1.00 96.00 69 PHE A CA 1
ATOM 549 C C . PHE A 1 69 ? -4.846 -5.313 -6.275 1.00 96.00 69 PHE A C 1
ATOM 551 O O . PHE A 1 69 ? -4.844 -4.089 -6.136 1.00 96.00 69 PHE A O 1
ATOM 558 N N . LEU A 1 70 ? -3.838 -5.975 -6.846 1.00 93.19 70 LEU A N 1
ATOM 559 C CA . LEU A 1 70 ? -2.615 -5.324 -7.310 1.00 93.19 70 LEU A CA 1
ATOM 560 C C . LEU A 1 70 ? -2.494 -5.418 -8.829 1.00 93.19 70 LEU A C 1
ATOM 562 O O . LEU A 1 70 ? -2.549 -6.512 -9.388 1.00 93.19 70 LEU A O 1
ATOM 566 N N . GLU A 1 71 ? -2.305 -4.276 -9.482 1.00 90.56 71 GLU A N 1
ATOM 567 C CA . GLU A 1 71 ? -2.122 -4.175 -10.929 1.00 90.56 71 GLU A CA 1
ATOM 568 C C . GLU A 1 71 ? -0.647 -3.912 -11.259 1.00 90.56 71 GLU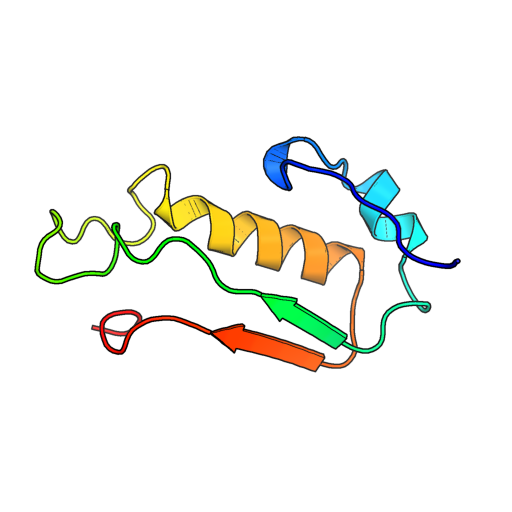 A C 1
ATOM 570 O O . GLU A 1 71 ? 0.019 -3.092 -10.620 1.00 90.56 71 GLU A O 1
ATOM 575 N N . ASN A 1 72 ? -0.117 -4.656 -12.232 1.00 87.44 72 ASN A N 1
ATOM 576 C CA . ASN A 1 72 ? 1.183 -4.388 -12.833 1.00 87.44 72 ASN A CA 1
ATOM 577 C C . ASN A 1 72 ? 1.279 -5.011 -14.239 1.00 87.44 72 ASN A C 1
ATOM 579 O O . ASN A 1 72 ? 0.450 -5.823 -14.655 1.00 87.44 72 ASN A O 1
ATOM 583 N N . VAL A 1 73 ? 2.357 -4.688 -14.956 1.00 81.38 73 VAL A N 1
ATOM 584 C CA . VAL A 1 73 ? 2.660 -5.218 -16.287 1.00 81.38 73 VAL A CA 1
ATOM 585 C C . VAL A 1 73 ? 2.985 -6.716 -16.257 1.00 81.38 73 VAL A C 1
ATOM 587 O O . VAL A 1 73 ? 3.518 -7.248 -15.285 1.00 81.38 73 VAL A O 1
ATOM 590 N N . LYS A 1 74 ? 2.772 -7.392 -17.396 1.00 77.12 74 LYS A N 1
ATOM 591 C CA . LYS A 1 74 ? 3.042 -8.835 -17.593 1.00 77.12 74 LYS A CA 1
ATOM 592 C C . LYS A 1 74 ? 4.462 -9.285 -17.213 1.00 77.12 74 LYS A C 1
ATOM 594 O O . LYS A 1 74 ? 4.673 -10.466 -16.977 1.00 77.12 74 LYS A O 1
ATOM 599 N N . GLY A 1 75 ? 5.429 -8.366 -17.194 1.00 66.25 75 GLY A N 1
ATOM 600 C CA . GLY A 1 75 ? 6.828 -8.633 -16.848 1.00 66.25 75 GLY A CA 1
ATOM 601 C C . GLY A 1 75 ? 7.117 -8.816 -15.356 1.00 66.25 75 GLY A C 1
ATOM 602 O O . GLY A 1 75 ? 8.255 -9.111 -15.024 1.00 66.25 75 GLY A O 1
ATOM 603 N N . LEU A 1 76 ? 6.128 -8.657 -14.468 1.00 70.56 76 LEU A N 1
ATOM 604 C CA . LEU A 1 76 ? 6.329 -8.717 -13.014 1.00 70.56 76 LEU A CA 1
ATOM 605 C C . LEU A 1 76 ? 6.882 -10.065 -12.509 1.00 70.56 76 LEU A C 1
ATOM 607 O O . LEU A 1 76 ? 7.620 -10.084 -11.530 1.00 70.56 76 LEU A O 1
ATOM 611 N N . LEU A 1 77 ? 6.506 -11.177 -13.147 1.00 65.88 77 LEU A N 1
ATOM 612 C CA . LEU A 1 77 ? 6.837 -12.540 -12.700 1.00 65.88 77 LEU A CA 1
ATOM 613 C C . LEU A 1 77 ? 7.951 -13.215 -13.523 1.00 65.88 77 LEU A C 1
ATOM 615 O O . LEU A 1 77 ? 8.149 -14.420 -13.377 1.00 65.88 77 LEU A O 1
ATOM 619 N N . ASN A 1 78 ? 8.623 -12.472 -14.409 1.00 54.16 78 ASN A N 1
ATOM 620 C CA . ASN A 1 78 ? 9.604 -13.022 -15.354 1.00 54.16 78 ASN A CA 1
ATOM 621 C C . ASN A 1 78 ? 11.046 -12.934 -14.860 1.00 54.16 78 ASN A C 1
ATOM 623 O O . ASN A 1 78 ? 11.411 -11.886 -14.284 1.00 54.16 78 ASN A O 1
#

Foldseek 3Di:
DPDDDPDDLVPDDLVNLLVLAPVAQEDEDEFDCQCQDPVHPVCQCVDPRNCVVVSSVSSCVSRVHNYYHYDDDPSNVD

Organism: Streptococcus pneumoniae (NCBI:txid1313)

InterPro domains:
  IPR001525 C-5 cytosine methyltransferase [PF00145] (4-78)
  IPR001525 C-5 cytosine methyltransferase [PS51679] (1-78)
  IPR001525 C-5 cytosine methyltransferase [TIGR00675] (3-78)
  IPR018117 DNA methylase, C-5 cytosine-specific, active site [PS00094] (25-37)
  IPR029063 S-adenosyl-L-methionine-dependent methyltransferase superfamily [G3DSA:3.40.50.150] (1-78)
  IPR029063 S-adenosyl-L-methionine-dependent methyltransferase superfamily [SSF53335] (6-78)
  IPR050750 Cytosine-specific C5-methyltransferase [PTHR46098] (7-76)

pLDDT: mean 82.69, std 17.19, range [49.38, 98.19]

Radius of gyration: 13.82 Å; Cα contacts (8 Å, |Δi|>4): 96; chains: 1; bounding box: 34×27×35 Å

Nearest PDB structures (foldseek):
  2z6u-assembly1_A  TM=8.630E-01  e=1.208E-04  Haemophilus parahaemolyticus
  2uyc-assembly1_A  TM=8.958E-01  e=2.189E-04  Haemophilus haemolyticus
  2uz4-assembly1_A  TM=8.950E-01  e=2.049E-04  Haemophilus parahaemolyticus
  2uyh-assembly1_A  TM=8.609E-01  e=1.573E-04  Haemophilus haemolyticus
  10mh-assembly1_A  TM=8.531E-01  e=1.130E-04  Haemophilus haemolyticus

Solvent-accessible surface area (backbone atoms only — not comparable to full-atom values): 4797 Å² total; per-residue (Å²): 139,90,83,84,86,76,86,54,71,87,77,57,49,69,67,65,33,40,73,40,41,89,73,41,60,65,48,76,47,73,51,64,49,64,23,37,32,90,93,34,90,60,49,34,72,78,30,87,59,27,41,51,56,54,49,53,49,50,43,44,69,46,22,57,43,82,41,77,48,77,51,73,60,90,44,73,87,110